Protein AF-A0A0Q9PRQ0-F1 (afdb_monomer)

Nearest PDB structures (foldseek):
  6o35-assembly1_B-2  TM=6.810E-01  e=3.028E+00  synthetic construct
  8szb-assembly1_A  TM=4.813E-01  e=1.702E+00  Homo sapiens
  3jbi-assembly1_V  TM=3.582E-01  e=7.418E+00  Gallus gallus

Foldseek 3Di:
DDDDDDDLQDWDKDWDDDPDPPDIDIQIQDHDDVLLVVLVVLVVVLVVPPDDDDPPVVSVVSSVLSVLVVVLVVQLRVQVSVLSVCVRPDPDDPVNSVVSNVVSVVVSVVSVVVSVVVVVVVVVVVVVVVVVVVVVVVVVVVVVVVVVVVVVVVD

Secondary structure (DSSP, 8-state):
-------TTS--EEEEE-SSTT-EEEEEPPPP-HHHHHHHHHHHHHHH--SSS---HHHHHHHHHHHHHHHHHHHHHHHHHHHHHHHHHS---HHHHHHHHHHHHHHHHHHHHHHHHHHHHHHHHHHHHHHHHHHHHHHHHHHHHHHHHHHHH--

Radius of gyration: 27.53 Å; Cα contacts (8 Å, |Δi|>4): 79; chains: 1; bounding box: 65×32×89 Å

Solvent-accessible surface area (backbone atoms only — not comparable to full-atom values): 9150 Å² total; per-residue (Å²): 136,87,83,81,87,76,49,94,90,50,77,51,65,54,76,43,81,51,93,47,93,94,38,68,46,72,39,65,51,73,77,76,67,62,65,58,56,48,33,50,51,54,54,54,53,60,69,71,53,85,58,99,62,84,77,59,64,67,57,59,54,49,32,54,57,48,53,58,53,50,53,57,52,51,51,54,48,50,52,54,44,52,52,44,51,47,57,74,76,42,95,61,49,75,68,56,51,52,47,54,52,49,53,53,53,50,50,49,51,52,52,52,52,51,50,52,53,49,51,52,53,50,52,51,52,51,54,52,50,50,54,50,51,54,52,50,51,56,52,51,53,55,50,53,55,52,53,54,55,54,63,66,70,77,114

Sequence (155 aa):
MVWIDYDSSRRGAFLVPAGAEGKFKFCSEPVPDVALTLATKISGKLKNSGGEGGADGSATATAIALSGRTQTVLIAREALYRICEASLNRKISDADLLSYFKEVMNSINTIANADVARASADASKAAAKLKVVDGLNSKAIKNDEAVEMLKAIDK

pLDDT: mean 70.69, std 13.27, range [33.34, 92.12]

Mean predicted aligned error: 14.71 Å

Structure (mmCIF, N/CA/C/O backbone):
data_AF-A0A0Q9PRQ0-F1
#
_entry.id   AF-A0A0Q9PRQ0-F1
#
loop_
_atom_site.group_PDB
_atom_site.id
_atom_site.type_symbol
_atom_site.label_atom_id
_atom_site.label_alt_id
_atom_site.label_comp_id
_atom_site.label_asym_id
_atom_site.label_entity_id
_atom_site.label_seq_id
_atom_site.pdbx_PDB_ins_code
_atom_site.Cartn_x
_atom_site.Cartn_y
_atom_site.Cartn_z
_atom_site.occupancy
_atom_site.B_iso_or_equiv
_atom_site.auth_seq_id
_atom_site.auth_comp_id
_atom_site.auth_asym_id
_atom_site.auth_atom_id
_atom_site.pdbx_PDB_model_num
ATOM 1 N N . MET A 1 1 ? 26.906 19.784 -13.421 1.00 33.34 1 MET A N 1
ATOM 2 C CA . MET A 1 1 ? 26.472 19.051 -12.215 1.00 33.34 1 MET A CA 1
ATOM 3 C C . MET A 1 1 ? 25.071 19.538 -11.894 1.00 33.34 1 MET A C 1
ATOM 5 O O . MET A 1 1 ? 24.925 20.708 -11.572 1.00 33.34 1 MET A O 1
ATOM 9 N N . VAL A 1 2 ? 24.045 18.720 -12.134 1.00 37.12 2 VAL A N 1
ATOM 10 C CA . VAL A 1 2 ? 22.659 19.101 -11.824 1.00 37.12 2 VAL A CA 1
ATOM 11 C C . VAL A 1 2 ? 22.441 18.805 -10.347 1.00 37.12 2 VAL A C 1
ATOM 13 O O . VAL A 1 2 ? 22.553 17.654 -9.935 1.00 37.12 2 VAL A O 1
ATOM 16 N N . TRP A 1 3 ? 22.199 19.848 -9.559 1.00 40.22 3 TRP A N 1
ATOM 17 C CA . TRP A 1 3 ? 21.758 19.718 -8.176 1.00 40.22 3 TRP A CA 1
ATOM 18 C C . TRP A 1 3 ? 20.249 19.512 -8.195 1.00 40.22 3 TRP A C 1
ATOM 20 O O . TRP A 1 3 ? 19.516 20.355 -8.710 1.00 40.22 3 TRP A O 1
ATOM 30 N N . ILE A 1 4 ? 19.802 18.354 -7.717 1.00 57.53 4 ILE A N 1
ATOM 31 C CA . ILE A 1 4 ? 18.382 18.067 -7.551 1.00 57.53 4 ILE A CA 1
ATOM 32 C C . ILE A 1 4 ? 18.088 18.193 -6.058 1.00 57.53 4 ILE A C 1
ATOM 34 O O . ILE A 1 4 ? 18.461 17.319 -5.279 1.00 57.53 4 ILE A O 1
ATOM 38 N N . ASP A 1 5 ? 17.476 19.309 -5.664 1.00 50.94 5 ASP A N 1
ATOM 39 C CA . ASP A 1 5 ? 17.020 19.526 -4.292 1.00 50.94 5 ASP A CA 1
ATOM 40 C C . ASP A 1 5 ? 15.713 18.763 -4.049 1.00 50.94 5 ASP A C 1
ATOM 42 O O . ASP A 1 5 ? 14.677 19.062 -4.654 1.00 50.94 5 ASP A O 1
ATOM 46 N N . TYR A 1 6 ? 15.771 17.783 -3.146 1.00 54.47 6 TYR A N 1
ATOM 47 C CA . TYR A 1 6 ? 14.610 17.061 -2.637 1.00 54.47 6 TYR A CA 1
ATOM 48 C C . TYR A 1 6 ? 14.281 17.552 -1.232 1.00 54.47 6 TYR A C 1
ATOM 50 O O . TYR A 1 6 ? 14.907 17.152 -0.252 1.00 54.47 6 TYR A O 1
ATOM 58 N N . ASP A 1 7 ? 13.287 18.432 -1.139 1.00 56.69 7 ASP A N 1
ATOM 59 C CA . ASP A 1 7 ? 12.606 18.721 0.120 1.00 56.69 7 ASP A CA 1
ATOM 60 C C . ASP A 1 7 ? 11.282 17.932 0.166 1.00 56.69 7 ASP A C 1
ATOM 62 O O . ASP A 1 7 ? 10.700 17.633 -0.872 1.00 56.69 7 ASP A O 1
ATOM 66 N N . SER A 1 8 ? 10.780 17.600 1.360 1.00 53.62 8 SER A N 1
ATOM 67 C CA . SER A 1 8 ? 9.562 16.781 1.554 1.00 53.62 8 SER A CA 1
ATOM 68 C C . SER A 1 8 ? 8.256 17.323 0.923 1.00 53.62 8 SER A C 1
ATOM 70 O O . SER A 1 8 ? 7.233 16.637 0.941 1.00 53.62 8 SER A O 1
ATOM 72 N N . SER A 1 9 ? 8.264 18.542 0.379 1.00 56.00 9 SER A N 1
ATOM 73 C CA . SER A 1 9 ? 7.177 19.165 -0.386 1.00 56.00 9 SER A CA 1
ATOM 74 C C . SER A 1 9 ? 7.303 18.986 -1.904 1.00 56.00 9 SER A C 1
ATOM 76 O O . SER A 1 9 ? 6.327 19.216 -2.623 1.00 56.00 9 SER A O 1
ATOM 78 N N . ARG A 1 10 ? 8.468 18.564 -2.413 1.00 58.28 10 ARG A N 1
ATOM 79 C CA . ARG A 1 10 ? 8.754 18.424 -3.847 1.00 58.28 10 ARG A CA 1
ATOM 80 C C . ARG A 1 10 ? 9.002 16.970 -4.212 1.00 58.28 10 ARG A C 1
ATOM 82 O O . ARG A 1 10 ? 9.768 16.285 -3.554 1.00 58.28 10 ARG A O 1
ATOM 89 N N . ARG A 1 11 ? 8.366 16.532 -5.303 1.00 66.50 11 ARG A N 1
ATOM 90 C CA . ARG A 1 11 ? 8.517 15.173 -5.830 1.00 66.50 11 ARG A CA 1
ATOM 91 C C . ARG A 1 11 ? 9.820 15.033 -6.601 1.00 66.50 11 ARG A C 1
ATOM 93 O O . ARG A 1 11 ? 10.039 15.766 -7.566 1.00 66.50 11 ARG A O 1
ATOM 100 N N . GLY A 1 12 ? 10.609 14.037 -6.253 1.00 69.12 12 GLY A N 1
ATOM 101 C CA . GLY A 1 12 ? 11.682 13.533 -7.076 1.00 69.12 12 GLY A CA 1
ATOM 102 C C . GLY A 1 12 ? 11.280 12.708 -8.273 1.00 69.12 12 GLY A C 1
ATOM 103 O O . GLY A 1 12 ? 10.189 12.147 -8.366 1.00 69.12 12 GLY A O 1
ATOM 104 N N . ALA A 1 13 ? 12.183 12.692 -9.246 1.00 70.56 13 ALA A N 1
ATOM 105 C CA . ALA A 1 13 ? 12.073 11.857 -10.422 1.00 70.56 13 ALA A CA 1
ATOM 106 C C . ALA A 1 13 ? 13.432 11.219 -10.700 1.00 70.56 13 ALA A C 1
ATOM 108 O O . ALA A 1 13 ? 14.461 11.894 -10.726 1.00 70.56 13 ALA A O 1
ATOM 109 N N . PHE A 1 14 ? 13.429 9.911 -10.928 1.00 71.88 14 PHE A N 1
ATOM 110 C CA . PHE A 1 14 ? 14.588 9.194 -11.429 1.00 71.88 14 PHE A CA 1
ATOM 111 C C . PHE A 1 14 ? 14.584 9.283 -12.954 1.00 71.88 14 PHE A C 1
ATOM 113 O O . PHE A 1 14 ? 13.675 8.742 -13.578 1.00 71.88 14 PHE A O 1
ATOM 120 N N . LEU A 1 15 ? 15.552 9.989 -13.549 1.00 74.69 15 LEU A N 1
ATOM 121 C CA . LEU A 1 15 ? 15.666 10.172 -15.001 1.00 74.69 15 LEU A CA 1
ATOM 122 C C . LEU A 1 15 ? 16.781 9.292 -15.572 1.00 74.69 15 LEU A C 1
ATOM 124 O O . LEU A 1 15 ? 17.906 9.308 -15.077 1.00 74.69 15 LEU A O 1
ATOM 128 N N . VAL A 1 16 ? 16.488 8.589 -16.667 1.00 79.06 16 VAL A N 1
ATOM 129 C CA . VAL A 1 16 ? 17.451 7.745 -17.386 1.00 79.06 16 VAL A CA 1
ATOM 130 C C . VAL A 1 16 ? 17.441 8.104 -18.877 1.00 79.06 16 VAL A C 1
ATOM 132 O O . VAL A 1 16 ? 16.356 8.181 -19.468 1.00 79.06 16 VAL A O 1
ATOM 135 N N . PRO A 1 17 ? 18.605 8.325 -19.519 1.00 79.25 17 PRO A N 1
ATOM 136 C CA . PRO A 1 17 ? 18.680 8.568 -20.958 1.00 79.25 17 PRO A CA 1
ATOM 137 C C . PRO A 1 17 ? 18.097 7.395 -21.753 1.00 79.25 17 PRO A C 1
ATOM 139 O O . PRO A 1 17 ? 18.407 6.232 -21.499 1.00 79.25 17 PRO A O 1
ATOM 142 N N . ALA A 1 18 ? 17.261 7.691 -22.743 1.00 74.12 18 ALA A N 1
ATOM 143 C CA . ALA A 1 18 ? 16.513 6.708 -23.516 1.00 74.12 18 ALA A CA 1
ATOM 144 C C . ALA A 1 18 ? 17.096 6.529 -24.924 1.00 74.12 18 ALA A C 1
ATOM 146 O O . ALA A 1 18 ? 16.395 6.733 -25.912 1.00 74.12 18 ALA A O 1
ATOM 147 N N . GLY A 1 19 ? 18.380 6.161 -25.010 1.00 68.94 19 GLY A N 1
ATOM 148 C CA . GLY A 1 19 ? 19.071 5.688 -26.224 1.00 68.94 19 GLY A CA 1
ATOM 149 C C . GLY A 1 19 ? 19.240 6.678 -27.391 1.00 68.94 19 GLY A C 1
ATOM 150 O O . GLY A 1 19 ? 20.171 6.519 -28.169 1.00 68.94 19 GLY A O 1
ATOM 151 N N . ALA A 1 20 ? 18.389 7.696 -27.514 1.00 71.88 20 ALA A N 1
ATOM 152 C CA . ALA A 1 20 ? 18.471 8.775 -28.492 1.00 71.88 20 ALA A CA 1
ATOM 153 C C . ALA A 1 20 ? 18.713 10.111 -27.778 1.00 71.88 20 ALA A C 1
ATOM 155 O O . ALA A 1 20 ? 18.189 10.327 -26.680 1.00 71.88 20 ALA A O 1
ATOM 156 N N . GLU A 1 21 ? 19.474 11.010 -28.409 1.00 73.50 21 GLU A N 1
ATOM 157 C CA . GLU A 1 21 ? 19.721 12.351 -27.872 1.00 73.50 21 GLU A CA 1
ATOM 158 C C . GLU A 1 21 ? 18.403 13.062 -27.531 1.00 73.50 21 GLU A C 1
ATOM 160 O O . GLU A 1 21 ? 17.441 13.057 -28.301 1.00 73.50 21 GLU A O 1
ATOM 165 N N . GLY A 1 22 ? 18.343 13.629 -26.325 1.00 72.62 22 GLY A N 1
ATOM 166 C CA . GLY A 1 22 ? 17.184 14.374 -25.832 1.00 72.62 22 GLY A CA 1
ATOM 167 C C . GLY A 1 22 ? 15.990 13.537 -25.353 1.00 72.62 22 GLY A C 1
ATOM 168 O O . GLY A 1 22 ? 15.036 14.118 -24.838 1.00 72.62 22 GLY A O 1
ATOM 169 N N . LYS A 1 23 ? 16.007 12.199 -25.461 1.00 76.38 23 LYS A N 1
ATOM 170 C CA . LYS A 1 23 ? 14.937 11.347 -24.912 1.00 76.38 23 LYS A CA 1
ATOM 171 C C . LYS A 1 23 ? 15.303 10.843 -23.520 1.00 76.38 23 LYS A C 1
ATOM 173 O O . LYS A 1 23 ? 16.369 10.266 -23.325 1.00 76.38 23 LYS A O 1
ATOM 178 N N . PHE A 1 24 ? 14.382 10.988 -22.572 1.00 80.31 24 PHE A N 1
ATOM 179 C CA . PHE A 1 24 ? 14.531 10.496 -21.203 1.00 80.31 24 PHE A CA 1
ATOM 180 C C . PHE A 1 24 ? 13.326 9.643 -20.823 1.00 80.31 24 PHE A C 1
ATOM 182 O O . PHE A 1 24 ? 12.190 9.961 -21.173 1.00 80.31 24 PHE A O 1
ATOM 189 N N . LYS A 1 25 ? 13.576 8.561 -20.092 1.00 82.31 25 LYS A N 1
ATOM 190 C CA . LYS A 1 25 ? 12.546 7.857 -19.329 1.00 82.31 25 LYS A CA 1
ATOM 191 C C . LYS A 1 25 ? 12.633 8.325 -17.888 1.00 82.31 25 LYS A C 1
ATOM 193 O O .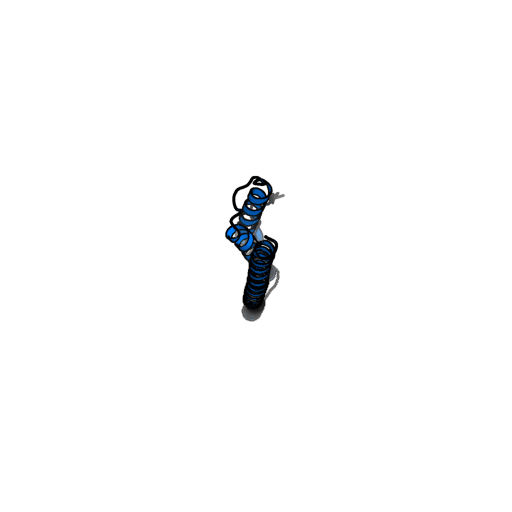 LYS A 1 25 ? 13.738 8.562 -17.400 1.00 82.31 25 LYS A O 1
ATOM 198 N N . PHE A 1 26 ? 11.496 8.450 -17.215 1.00 80.81 26 PHE A N 1
ATOM 199 C CA . PHE A 1 26 ? 11.496 8.851 -15.818 1.00 80.81 26 PHE A CA 1
ATOM 200 C C . PHE A 1 26 ? 10.474 8.090 -14.982 1.00 80.81 26 PHE A C 1
ATOM 202 O O . PHE A 1 26 ? 9.391 7.757 -15.459 1.00 80.81 26 PHE A O 1
ATOM 209 N N . CYS A 1 27 ? 10.825 7.857 -13.722 1.00 83.81 27 CYS A N 1
ATOM 210 C CA . CYS A 1 27 ? 9.911 7.404 -12.683 1.00 83.81 27 CYS A CA 1
ATOM 211 C C . CYS A 1 27 ? 9.742 8.538 -11.686 1.00 83.81 27 CYS A C 1
ATOM 213 O O . CYS A 1 27 ? 10.721 8.988 -1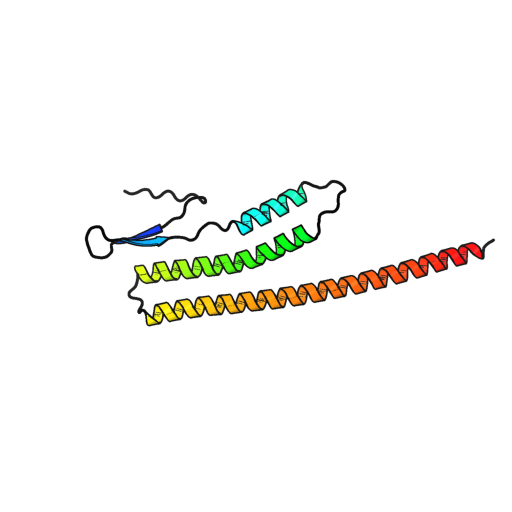1.100 1.00 83.81 27 CYS A O 1
ATOM 215 N N . SER A 1 28 ? 8.516 9.023 -11.510 1.00 80.88 28 SER A N 1
ATOM 216 C CA . SER A 1 28 ? 8.222 10.055 -10.517 1.00 80.88 28 SER A CA 1
ATOM 217 C C . SER A 1 28 ? 7.936 9.408 -9.173 1.00 80.88 28 SER A C 1
ATOM 219 O O . SER A 1 28 ? 7.024 8.578 -9.088 1.00 80.88 28 SER A O 1
ATOM 221 N N . GLU A 1 29 ? 8.639 9.832 -8.133 1.00 76.62 29 GLU A N 1
ATOM 222 C CA . GLU A 1 29 ? 8.333 9.411 -6.778 1.00 76.62 29 GLU A CA 1
ATOM 223 C C . GLU A 1 29 ? 6.900 9.824 -6.431 1.00 76.62 29 GLU A C 1
ATOM 225 O O . GLU A 1 29 ? 6.364 10.807 -6.959 1.00 76.62 29 GLU A O 1
ATOM 230 N N . PRO A 1 30 ? 6.225 9.078 -5.573 1.00 73.81 30 PRO A N 1
ATOM 231 C CA . PRO A 1 30 ? 4.827 9.326 -5.306 1.00 73.81 30 PRO A CA 1
ATOM 232 C C . PRO A 1 30 ? 4.615 10.473 -4.295 1.00 73.81 30 PRO A C 1
ATOM 234 O O . PRO A 1 30 ? 5.414 10.666 -3.393 1.00 73.81 30 PRO A O 1
ATOM 237 N N . VAL A 1 31 ? 3.514 11.233 -4.421 1.00 67.25 31 VAL A N 1
ATOM 238 C CA . VAL A 1 31 ? 3.219 12.415 -3.563 1.00 67.25 31 VAL A CA 1
ATOM 239 C C . VAL A 1 31 ? 3.265 12.130 -2.043 1.00 67.25 31 VAL A C 1
ATOM 241 O O . VAL A 1 31 ? 2.927 11.024 -1.624 1.00 67.25 31 VAL A O 1
ATOM 244 N N . PRO A 1 32 ? 3.602 13.110 -1.187 1.00 65.56 32 PRO A N 1
ATOM 245 C CA . PRO A 1 32 ? 3.473 12.940 0.260 1.00 65.56 32 PRO A CA 1
ATOM 246 C C . PRO A 1 32 ? 2.018 12.618 0.643 1.00 65.56 32 PRO A C 1
ATOM 248 O O . PRO A 1 32 ? 1.074 13.172 0.072 1.00 65.56 32 PRO A O 1
ATOM 251 N N . ASP A 1 33 ? 1.823 11.686 1.580 1.00 65.50 33 ASP A N 1
ATOM 252 C CA . ASP A 1 33 ? 0.486 11.263 2.002 1.00 65.50 33 ASP A CA 1
ATOM 253 C C . ASP A 1 33 ? -0.192 12.340 2.865 1.00 65.50 33 ASP A C 1
ATOM 255 O O . ASP A 1 33 ? 0.069 12.489 4.063 1.00 65.50 33 ASP A O 1
ATOM 259 N N . VAL A 1 34 ? -1.097 13.095 2.239 1.00 63.16 34 VAL A N 1
ATOM 260 C CA . VAL A 1 34 ? -1.874 14.163 2.883 1.00 63.16 34 VAL A CA 1
ATOM 261 C C . VAL A 1 34 ? -2.849 13.648 3.948 1.00 63.16 34 VAL A C 1
ATOM 263 O O . VAL A 1 34 ? -3.219 14.410 4.847 1.00 63.16 34 VAL A O 1
ATOM 266 N N . ALA A 1 35 ? -3.249 12.371 3.903 1.00 61.00 35 ALA A N 1
ATOM 267 C CA . ALA A 1 35 ? -4.181 11.797 4.871 1.00 61.00 35 ALA A CA 1
ATOM 268 C C . ALA A 1 35 ? -3.530 11.646 6.251 1.00 61.00 35 ALA A C 1
ATOM 270 O O . ALA A 1 35 ? -4.169 11.935 7.265 1.00 61.00 35 ALA A O 1
ATOM 271 N N . LEU A 1 36 ? -2.241 11.291 6.307 1.00 63.31 36 LEU A N 1
ATOM 272 C CA . LEU A 1 36 ? -1.491 11.228 7.564 1.00 63.31 36 LEU A CA 1
ATOM 273 C C . LEU A 1 36 ? -1.327 12.618 8.188 1.00 63.31 36 LEU A C 1
ATOM 275 O O . LEU A 1 36 ? -1.513 12.790 9.395 1.00 63.31 36 LEU A O 1
ATOM 279 N N . THR A 1 37 ? -1.033 13.631 7.368 1.00 63.53 37 THR A N 1
ATOM 280 C CA . THR A 1 37 ? -0.919 15.022 7.827 1.00 63.53 37 THR A CA 1
ATOM 281 C C . THR A 1 37 ? -2.243 15.525 8.400 1.00 63.53 37 THR A C 1
ATOM 283 O O . THR A 1 37 ? -2.255 16.187 9.440 1.00 63.53 37 THR A O 1
ATOM 286 N N . LEU A 1 38 ? -3.368 15.191 7.763 1.00 64.69 38 LEU A N 1
ATOM 287 C CA . LEU A 1 38 ? -4.698 15.548 8.251 1.00 64.69 38 LEU A CA 1
ATOM 288 C C . LEU A 1 38 ? -5.045 14.811 9.554 1.00 64.69 38 LEU A C 1
ATOM 290 O O . LEU A 1 38 ? -5.453 15.456 10.519 1.00 64.69 38 LEU A O 1
ATOM 294 N N . ALA A 1 39 ? -4.816 13.496 9.624 1.00 63.62 39 ALA A N 1
ATOM 295 C CA . ALA A 1 39 ? -5.060 12.695 10.827 1.00 63.62 39 ALA A CA 1
ATOM 296 C C . ALA A 1 39 ? -4.226 13.181 12.026 1.00 63.62 39 ALA A C 1
ATOM 298 O O . ALA A 1 39 ? -4.728 13.274 13.149 1.00 63.62 39 ALA A O 1
ATOM 299 N N . THR A 1 40 ? -2.973 13.572 11.783 1.00 65.38 40 THR A N 1
ATOM 300 C CA . THR A 1 40 ? -2.076 14.134 12.804 1.00 65.38 40 THR A CA 1
ATOM 301 C C . THR A 1 40 ? -2.564 15.500 13.284 1.00 65.38 40 THR A C 1
ATOM 303 O O . THR A 1 40 ? -2.593 15.756 14.486 1.00 65.38 40 THR A O 1
ATOM 306 N N . LYS A 1 41 ? -3.021 16.367 12.370 1.00 65.88 41 LYS A N 1
ATOM 307 C CA . LYS A 1 41 ? -3.603 17.674 12.717 1.00 65.88 41 LYS A CA 1
ATOM 308 C C . LYS A 1 41 ? -4.891 17.539 13.530 1.00 65.88 41 LYS A C 1
ATOM 310 O O . LYS A 1 41 ? -5.069 18.282 14.491 1.00 65.88 41 LYS A O 1
ATOM 315 N N . ILE A 1 42 ? -5.765 16.597 13.178 1.00 65.81 42 ILE A N 1
ATOM 316 C CA . ILE A 1 42 ? -6.999 16.315 13.928 1.00 65.81 42 ILE A CA 1
ATOM 317 C C . ILE A 1 42 ? -6.655 15.802 15.332 1.00 65.81 42 ILE A C 1
ATOM 319 O O . ILE A 1 42 ? -7.158 16.333 16.319 1.00 65.81 42 ILE A O 1
ATOM 323 N N . SER A 1 43 ? -5.726 14.848 15.433 1.00 61.69 43 SER A N 1
ATOM 324 C CA . SER A 1 43 ? -5.277 14.290 16.717 1.00 61.69 43 SER A CA 1
ATOM 325 C C . SER A 1 43 ? -4.593 15.336 17.608 1.00 61.69 43 SER A C 1
ATOM 327 O O . SER A 1 43 ? -4.803 15.358 18.819 1.00 61.69 43 SER A O 1
ATOM 329 N N . GLY A 1 44 ? -3.796 16.232 17.017 1.00 63.97 44 GLY A N 1
ATOM 330 C CA . GLY A 1 44 ? -3.141 17.338 17.719 1.00 63.97 44 GLY A CA 1
ATOM 331 C C . GLY A 1 44 ? -4.123 18.400 18.220 1.00 63.97 44 GLY A C 1
ATOM 332 O O . GLY A 1 44 ? -3.981 18.874 19.345 1.00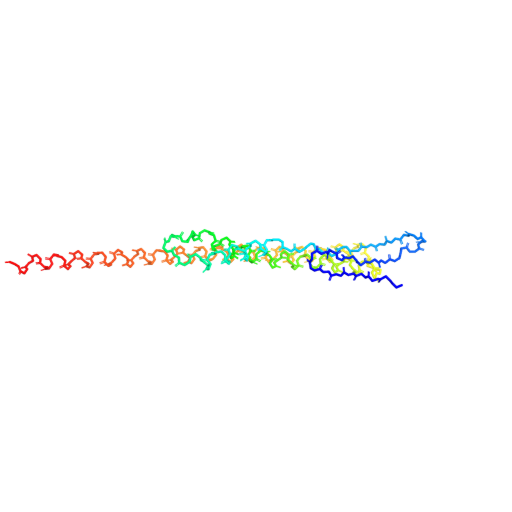 63.97 44 GLY A O 1
ATOM 333 N N . LYS A 1 45 ? -5.161 18.728 17.438 1.00 61.09 45 LYS A N 1
ATOM 334 C CA . LYS A 1 45 ? -6.243 19.620 17.889 1.00 61.09 45 LYS A CA 1
ATOM 335 C C . LYS A 1 45 ? -7.029 19.025 19.062 1.00 61.09 45 LYS A C 1
ATOM 337 O O . LYS A 1 45 ? -7.357 19.766 19.979 1.00 61.09 45 LYS A O 1
ATOM 342 N N . LEU A 1 46 ? -7.250 17.708 19.06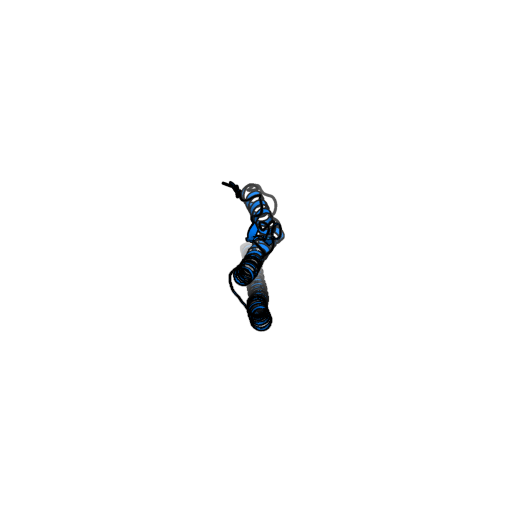9 1.00 60.97 46 LEU A N 1
ATOM 343 C CA . LEU A 1 46 ? -7.952 17.006 20.151 1.00 60.97 46 LEU A CA 1
ATOM 344 C C . LEU A 1 46 ? -7.181 17.008 21.484 1.00 60.97 46 LEU A C 1
ATOM 346 O O . LEU A 1 46 ? -7.785 17.077 22.547 1.00 60.97 46 LEU A O 1
ATOM 350 N N . LYS A 1 47 ? -5.842 16.938 21.444 1.00 57.00 47 LYS A N 1
ATOM 351 C CA . LYS A 1 47 ? -4.999 16.999 22.655 1.00 57.00 47 LYS A CA 1
ATOM 352 C C . LYS A 1 47 ? -4.958 18.390 23.294 1.00 57.00 47 LYS A C 1
ATOM 354 O O . LYS A 1 47 ? -4.745 18.486 24.497 1.00 57.00 47 LYS A O 1
ATOM 359 N N . ASN A 1 48 ? -5.168 19.446 22.508 1.00 55.91 48 ASN A N 1
ATOM 360 C CA . ASN A 1 48 ? -5.149 20.831 22.988 1.00 55.91 48 ASN A CA 1
ATOM 361 C C . ASN A 1 48 ? -6.517 21.331 23.487 1.00 55.91 48 ASN A C 1
ATOM 363 O O . ASN A 1 48 ? -6.576 22.392 24.098 1.00 55.91 48 ASN A O 1
ATOM 367 N N . SER A 1 49 ? -7.607 20.591 23.266 1.00 52.84 49 SER A N 1
ATOM 368 C CA . SER A 1 49 ? -8.958 20.945 23.725 1.00 52.84 49 SER A CA 1
ATOM 369 C C . SER A 1 49 ? -9.313 20.306 25.073 1.00 52.84 49 SER A C 1
ATOM 371 O O . SER A 1 49 ? -10.426 19.823 25.248 1.00 52.84 49 SER A O 1
ATOM 373 N N . GLY A 1 50 ? -8.382 20.282 26.033 1.00 48.03 50 GLY A N 1
ATOM 374 C CA . GLY A 1 50 ? -8.577 19.729 27.385 1.00 48.03 50 GLY A CA 1
ATOM 375 C C . GLY A 1 50 ? -9.605 20.458 28.271 1.00 48.03 50 GLY A C 1
ATOM 376 O O . GLY A 1 50 ? -9.475 20.417 29.488 1.00 48.03 50 GLY A O 1
ATOM 377 N N . GLY A 1 51 ? -10.596 21.136 27.692 1.00 41.47 51 GLY A N 1
ATOM 378 C CA . GLY A 1 51 ? -11.692 21.793 28.396 1.00 41.47 51 GLY A CA 1
ATOM 379 C C . GLY A 1 51 ? -13.023 21.142 28.036 1.00 41.47 51 GLY A C 1
ATOM 380 O O . GLY A 1 51 ? -13.394 21.121 26.868 1.00 41.47 51 GLY A O 1
ATOM 381 N N . GLU A 1 52 ? -13.686 20.592 29.054 1.00 41.78 52 GLU A N 1
ATOM 382 C CA . GLU A 1 52 ? -15.130 20.343 29.190 1.00 41.78 52 GLU A CA 1
ATOM 383 C C . GLU A 1 52 ? -15.982 20.637 27.939 1.00 41.78 52 GLU A C 1
ATOM 385 O O . GLU A 1 52 ? -16.626 21.672 27.802 1.00 41.78 52 GLU A O 1
ATOM 390 N N . GLY A 1 53 ? -15.993 19.698 27.001 1.00 40.97 53 GLY A N 1
ATOM 391 C CA . GLY A 1 53 ? -16.805 19.777 25.795 1.00 40.97 53 GLY A CA 1
ATOM 392 C C . GLY A 1 53 ? -16.545 18.533 24.972 1.00 40.97 53 GLY A C 1
ATOM 393 O O . GLY A 1 53 ? -15.449 18.377 24.445 1.00 40.97 53 GLY A O 1
ATOM 394 N N . GLY A 1 54 ? -17.518 17.617 24.959 1.00 44.00 54 GLY A N 1
ATOM 395 C CA . GLY A 1 54 ? -17.404 16.252 24.447 1.00 44.00 54 GLY A CA 1
ATOM 396 C C . GLY A 1 54 ? -16.504 16.137 23.222 1.00 44.00 54 GLY A C 1
ATOM 397 O O . GLY A 1 54 ? -16.884 16.536 22.124 1.00 44.00 54 GLY A O 1
ATOM 398 N N . ALA A 1 55 ? -15.307 15.581 23.420 1.00 50.25 55 ALA A N 1
ATOM 399 C CA . ALA A 1 55 ? -14.467 15.166 22.315 1.00 50.25 55 ALA A CA 1
ATOM 400 C C . ALA A 1 55 ? -15.268 14.136 21.515 1.00 50.25 55 ALA A C 1
ATOM 402 O O . ALA A 1 55 ? -15.567 13.047 22.006 1.00 50.25 55 ALA A O 1
ATOM 403 N N . ASP A 1 56 ? -15.672 14.538 20.315 1.00 54.19 56 ASP A N 1
ATOM 404 C CA . ASP A 1 56 ? -16.489 13.760 19.402 1.00 54.19 56 ASP A CA 1
ATOM 405 C C . ASP A 1 56 ? -15.741 12.448 19.106 1.00 54.19 56 ASP A C 1
ATOM 407 O O . ASP A 1 56 ? -14.763 12.428 18.355 1.00 54.19 56 ASP A O 1
ATOM 411 N N . GLY A 1 57 ? -16.118 11.348 19.772 1.00 56.03 57 GLY A N 1
ATOM 412 C CA . GLY A 1 57 ? -15.414 10.058 19.680 1.00 56.03 57 GLY A CA 1
ATOM 413 C C . GLY A 1 57 ? -15.317 9.532 18.241 1.00 56.03 57 GLY A C 1
ATOM 414 O O . GLY A 1 57 ? -14.440 8.727 17.914 1.00 56.03 57 GLY A O 1
ATOM 415 N N . SER A 1 58 ? -16.168 10.063 17.359 1.00 55.00 58 SER A N 1
ATOM 416 C CA . SER A 1 58 ? -16.135 9.896 15.910 1.00 55.00 58 SER A CA 1
ATOM 417 C C . SER A 1 58 ? -14.824 10.391 15.271 1.00 55.00 58 SER A C 1
ATOM 419 O O . SER A 1 58 ? -14.281 9.720 14.389 1.00 55.00 58 SER A O 1
ATOM 421 N N . ALA A 1 59 ? -14.249 11.502 15.741 1.00 58.66 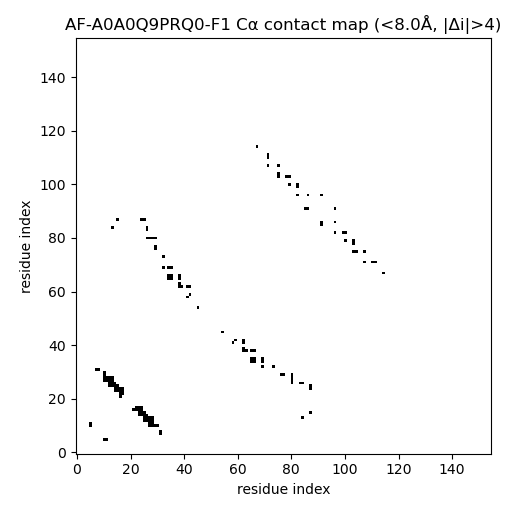59 ALA A N 1
ATOM 422 C CA . ALA A 1 59 ? -13.022 12.089 15.202 1.00 58.66 59 ALA A CA 1
ATOM 423 C C . ALA A 1 59 ? -11.777 11.260 15.559 1.00 58.66 59 ALA A C 1
ATOM 425 O O . ALA A 1 59 ? -10.916 11.034 14.704 1.00 58.66 59 ALA A O 1
ATOM 426 N N . THR A 1 60 ? -11.697 10.742 16.790 1.00 61.31 60 THR A N 1
ATOM 427 C CA . THR A 1 60 ? -10.610 9.847 17.224 1.00 61.31 60 THR A CA 1
ATOM 428 C C . THR A 1 60 ? -10.655 8.516 16.477 1.00 61.31 60 THR A C 1
ATOM 430 O O . THR A 1 60 ? -9.629 8.057 15.976 1.00 61.31 60 THR A O 1
ATOM 433 N N . ALA A 1 61 ? -11.844 7.920 16.340 1.00 62.38 61 ALA A N 1
ATOM 434 C CA . ALA A 1 61 ? -12.028 6.681 15.586 1.00 62.38 61 ALA A CA 1
ATOM 435 C C . ALA A 1 61 ? -11.659 6.857 14.103 1.00 62.38 61 ALA A C 1
ATOM 437 O O . ALA A 1 61 ? -10.975 6.010 13.528 1.00 62.38 61 ALA A O 1
ATOM 438 N N . THR A 1 62 ? -12.035 7.991 13.505 1.00 64.25 62 THR A N 1
ATOM 439 C CA . THR A 1 62 ? -11.691 8.327 12.117 1.00 64.25 62 THR A CA 1
ATOM 440 C C . THR A 1 62 ? -10.184 8.497 11.932 1.00 64.25 62 THR A C 1
ATOM 442 O O . THR A 1 62 ? -9.626 7.957 10.981 1.00 64.25 62 THR A O 1
ATOM 445 N N . ALA A 1 63 ? -9.493 9.185 12.847 1.00 63.88 63 ALA A N 1
ATOM 446 C CA . ALA A 1 63 ? -8.041 9.364 12.771 1.00 63.88 63 ALA A CA 1
ATOM 447 C C . ALA A 1 63 ? -7.276 8.032 12.881 1.00 63.88 63 ALA A C 1
ATOM 449 O O . ALA A 1 63 ? -6.330 7.799 12.127 1.00 63.88 63 ALA A O 1
ATOM 450 N N . ILE A 1 64 ? -7.713 7.135 13.771 1.00 65.12 64 ILE A N 1
ATOM 451 C CA . ILE A 1 64 ? -7.134 5.791 13.924 1.00 65.12 64 ILE A CA 1
ATOM 452 C C . ILE A 1 64 ? -7.391 4.945 12.667 1.00 65.12 64 ILE A C 1
ATOM 454 O O . ILE A 1 64 ? -6.465 4.318 12.151 1.00 65.12 64 ILE A O 1
ATOM 458 N N . ALA A 1 65 ? -8.614 4.974 12.129 1.00 64.12 65 ALA A N 1
ATOM 459 C CA . ALA A 1 65 ? -8.973 4.249 10.910 1.00 64.12 65 ALA A CA 1
ATOM 460 C C . ALA A 1 65 ? -8.213 4.755 9.671 1.00 64.12 65 ALA A C 1
ATOM 462 O O . ALA A 1 65 ? -7.803 3.954 8.829 1.00 64.12 65 ALA A O 1
ATOM 463 N N . LEU A 1 66 ? -7.992 6.070 9.561 1.00 64.50 66 LEU A N 1
ATOM 464 C CA . LEU A 1 66 ? -7.167 6.648 8.500 1.00 64.50 66 LEU A CA 1
ATOM 465 C C . LEU A 1 66 ? -5.711 6.199 8.631 1.00 64.50 66 LEU A C 1
ATOM 467 O O . LEU A 1 66 ? -5.144 5.758 7.640 1.00 64.50 66 LEU A O 1
ATOM 471 N N . SER A 1 67 ? -5.138 6.238 9.838 1.00 62.69 67 SER A N 1
ATOM 472 C CA . SER A 1 67 ? -3.735 5.871 10.087 1.00 62.69 67 SER A CA 1
ATOM 473 C C . SER A 1 67 ? -3.379 4.460 9.593 1.00 62.69 67 SER A C 1
ATOM 475 O O . SER A 1 67 ? -2.339 4.269 8.963 1.00 62.69 67 SER A O 1
ATOM 477 N N . GLY A 1 68 ? -4.262 3.475 9.804 1.00 61.94 68 GLY A N 1
ATOM 478 C CA . GLY A 1 68 ? -4.058 2.109 9.299 1.00 61.94 68 GLY A CA 1
ATOM 479 C C . GLY A 1 68 ? -4.099 2.020 7.769 1.00 61.94 68 GLY A C 1
ATOM 480 O O . GLY A 1 68 ? -3.224 1.413 7.155 1.00 61.94 68 GLY A O 1
ATOM 481 N N . ARG A 1 69 ? -5.064 2.698 7.131 1.00 66.06 69 ARG A N 1
ATOM 482 C CA . ARG A 1 69 ? -5.196 2.728 5.661 1.00 66.06 69 ARG A CA 1
ATOM 483 C C . ARG A 1 69 ? -4.014 3.419 4.986 1.00 66.06 69 ARG A C 1
ATOM 485 O O . ARG A 1 69 ? -3.578 2.982 3.923 1.00 66.06 69 ARG A O 1
ATOM 492 N N . THR A 1 70 ? -3.471 4.453 5.621 1.00 70.12 70 THR A N 1
ATOM 493 C CA . THR A 1 70 ? -2.273 5.165 5.170 1.00 70.12 70 THR A CA 1
ATOM 494 C C . THR A 1 70 ? -1.087 4.211 4.997 1.00 70.12 70 THR A C 1
ATOM 496 O O . THR A 1 70 ? -0.404 4.273 3.982 1.00 70.12 70 THR A O 1
ATOM 499 N N . GLN A 1 71 ? -0.851 3.270 5.918 1.00 75.00 71 GLN A N 1
ATOM 500 C CA . GLN A 1 71 ? 0.299 2.357 5.817 1.00 75.00 71 GLN A CA 1
ATOM 501 C C . GLN A 1 71 ? 0.228 1.443 4.585 1.00 75.00 71 GLN A C 1
ATOM 503 O O . GLN A 1 71 ? 1.208 1.320 3.851 1.00 75.00 71 GLN A O 1
ATOM 508 N N . THR A 1 72 ? -0.938 0.858 4.304 1.00 79.00 72 THR A N 1
ATOM 509 C CA . THR A 1 72 ? -1.154 0.017 3.114 1.00 79.00 72 THR A CA 1
ATOM 510 C C . THR A 1 72 ? -0.987 0.819 1.823 1.00 79.00 72 THR A C 1
ATOM 512 O O . THR A 1 72 ? -0.349 0.357 0.875 1.00 79.00 72 THR A O 1
ATOM 515 N N . VAL A 1 73 ? -1.501 2.054 1.798 1.00 79.44 73 VAL A N 1
ATOM 516 C CA . VAL A 1 73 ? -1.335 2.980 0.669 1.00 79.44 73 VAL A CA 1
ATOM 517 C C . VAL A 1 73 ? 0.136 3.337 0.457 1.00 79.44 73 VAL A C 1
ATOM 519 O O . VAL A 1 73 ? 0.578 3.370 -0.688 1.00 79.44 73 VAL A O 1
ATOM 522 N N . LEU A 1 74 ? 0.908 3.564 1.523 1.00 81.31 74 LEU A N 1
ATOM 523 C CA . LEU A 1 74 ? 2.344 3.849 1.446 1.00 81.31 74 LEU A CA 1
ATOM 524 C C . LEU A 1 74 ? 3.143 2.660 0.893 1.00 81.31 74 LEU A C 1
ATOM 526 O O . LEU A 1 74 ? 4.004 2.857 0.039 1.00 81.31 74 LEU A O 1
ATOM 530 N N . ILE A 1 75 ? 2.828 1.432 1.314 1.00 83.38 75 ILE A N 1
ATOM 531 C CA . ILE A 1 75 ? 3.482 0.220 0.795 1.00 83.38 75 ILE A CA 1
ATOM 532 C C . ILE A 1 75 ? 3.189 0.045 -0.696 1.00 83.38 75 ILE A C 1
ATOM 534 O O . ILE A 1 75 ? 4.110 -0.169 -1.481 1.00 83.38 75 ILE A O 1
ATOM 538 N N . ALA A 1 76 ? 1.922 0.171 -1.102 1.00 84.62 76 ALA A N 1
ATOM 539 C CA . ALA A 1 76 ? 1.523 0.078 -2.506 1.00 84.62 76 ALA A CA 1
ATOM 540 C C . ALA A 1 76 ? 2.278 1.093 -3.371 1.00 84.62 76 ALA A C 1
ATOM 542 O O . ALA A 1 76 ? 2.810 0.790 -4.436 1.00 84.62 76 ALA A O 1
ATOM 543 N N . ARG A 1 77 ? 2.333 2.316 -2.860 1.00 85.19 77 ARG A N 1
ATOM 544 C CA . ARG A 1 77 ? 2.966 3.468 -3.469 1.00 85.19 77 ARG A CA 1
ATOM 545 C C . ARG A 1 77 ? 4.475 3.265 -3.674 1.00 85.19 77 ARG A C 1
ATOM 547 O O . ARG A 1 77 ? 4.964 3.515 -4.774 1.00 85.19 77 ARG A O 1
ATOM 554 N N . GLU A 1 78 ? 5.182 2.769 -2.661 1.00 86.25 78 GLU A N 1
ATOM 555 C CA . GLU A 1 78 ? 6.610 2.439 -2.760 1.00 86.25 78 GLU A CA 1
ATOM 556 C C . GLU A 1 78 ? 6.847 1.260 -3.713 1.00 86.25 78 GLU A C 1
ATOM 558 O O . GLU A 1 78 ? 7.713 1.329 -4.582 1.00 86.25 78 GLU A O 1
ATOM 563 N N . ALA A 1 79 ? 6.044 0.198 -3.618 1.00 89.06 79 ALA A N 1
ATOM 564 C CA . ALA A 1 79 ? 6.197 -0.990 -4.455 1.00 89.06 79 ALA A CA 1
ATOM 565 C C . ALA A 1 79 ? 6.050 -0.671 -5.953 1.00 89.06 79 ALA A C 1
ATOM 567 O O . ALA A 1 79 ? 6.867 -1.103 -6.768 1.00 89.06 79 ALA A O 1
ATOM 568 N N . LEU A 1 80 ? 5.054 0.140 -6.321 1.00 87.88 80 LEU A N 1
ATOM 569 C CA . LEU A 1 80 ? 4.857 0.584 -7.703 1.00 87.88 80 LEU A CA 1
ATOM 570 C C . LEU A 1 80 ? 5.999 1.484 -8.190 1.00 87.88 80 LEU A C 1
ATOM 572 O O . LEU A 1 80 ? 6.429 1.363 -9.339 1.00 87.88 80 LEU A O 1
ATOM 576 N N . TYR A 1 81 ? 6.521 2.350 -7.319 1.00 88.00 81 TYR A N 1
ATOM 577 C CA . TYR A 1 81 ? 7.675 3.183 -7.647 1.00 88.00 81 TYR A CA 1
ATOM 578 C C . TYR A 1 81 ? 8.934 2.334 -7.900 1.00 88.00 81 TYR A C 1
ATOM 580 O O . TYR A 1 81 ? 9.593 2.510 -8.924 1.00 88.00 81 TYR A O 1
ATOM 588 N N . ARG A 1 82 ? 9.210 1.325 -7.063 1.00 87.44 82 ARG A N 1
ATOM 589 C CA . ARG A 1 82 ? 10.332 0.387 -7.261 1.00 87.44 82 ARG A CA 1
ATOM 590 C C . ARG A 1 82 ? 10.209 -0.454 -8.524 1.00 87.44 82 ARG A C 1
ATOM 592 O O . ARG A 1 82 ? 11.212 -0.677 -9.199 1.00 87.44 82 ARG A O 1
ATOM 599 N N . ILE A 1 83 ? 9.001 -0.895 -8.875 1.00 88.19 83 ILE A N 1
ATOM 600 C CA . ILE A 1 83 ? 8.753 -1.597 -10.143 1.00 88.19 83 ILE A CA 1
ATOM 601 C C . ILE A 1 83 ? 9.096 -0.687 -11.330 1.00 88.19 83 ILE A C 1
ATOM 603 O O . ILE A 1 83 ? 9.749 -1.131 -12.277 1.00 88.19 83 ILE A O 1
ATOM 607 N N . CYS A 1 84 ? 8.716 0.592 -11.262 1.00 87.12 84 CYS A N 1
ATOM 608 C CA . CYS A 1 84 ? 9.087 1.573 -12.275 1.00 87.12 84 CYS A CA 1
ATOM 609 C C . CYS A 1 84 ? 10.616 1.696 -12.387 1.00 87.12 84 CYS A C 1
ATOM 611 O O . CYS A 1 84 ? 11.159 1.529 -13.479 1.00 87.12 84 CYS A O 1
ATOM 613 N N . GLU A 1 85 ? 11.330 1.900 -11.276 1.00 85.75 85 GLU A N 1
ATOM 614 C CA . GLU A 1 85 ? 12.800 1.996 -11.279 1.00 85.75 85 GLU A CA 1
ATOM 615 C C . GLU A 1 85 ? 13.460 0.741 -11.871 1.00 85.75 85 GLU A C 1
ATOM 617 O O . GLU A 1 85 ? 14.369 0.831 -12.702 1.00 85.75 85 GLU A O 1
ATOM 622 N N . ALA A 1 86 ? 12.965 -0.442 -11.501 1.00 84.38 86 ALA A N 1
ATOM 623 C CA . ALA A 1 86 ? 13.458 -1.714 -12.009 1.00 84.38 86 ALA A CA 1
ATOM 624 C C . ALA A 1 86 ? 13.232 -1.856 -13.526 1.00 84.38 86 ALA A C 1
ATOM 626 O O . ALA A 1 86 ? 14.121 -2.344 -14.225 1.00 84.38 86 ALA A O 1
ATOM 627 N N . SER A 1 87 ? 12.098 -1.371 -14.046 1.00 84.12 87 SER A N 1
ATOM 628 C CA . SER A 1 87 ? 11.796 -1.358 -15.487 1.00 84.12 87 SER A CA 1
ATOM 629 C C . SER A 1 87 ? 12.717 -0.435 -16.296 1.00 84.12 87 SER A C 1
ATOM 631 O O . SER A 1 87 ? 12.949 -0.672 -17.481 1.00 84.12 87 SER A O 1
ATOM 633 N N . LEU A 1 88 ? 13.267 0.612 -15.666 1.00 81.94 88 LEU A N 1
ATOM 634 C CA . LEU A 1 88 ? 14.212 1.528 -16.308 1.00 81.94 88 LEU A CA 1
ATOM 635 C C . LEU A 1 88 ? 15.654 1.016 -16.268 1.00 81.94 88 LEU A C 1
ATOM 637 O O . LEU A 1 88 ? 16.418 1.292 -17.191 1.00 81.94 88 LEU A O 1
ATOM 641 N N . ASN A 1 89 ? 16.028 0.284 -15.215 1.00 74.88 89 ASN A N 1
ATOM 642 C CA . ASN A 1 89 ? 17.403 -0.165 -14.981 1.00 74.88 89 ASN A CA 1
ATOM 643 C C . ASN A 1 89 ? 17.695 -1.577 -15.528 1.00 74.88 89 ASN A C 1
ATOM 645 O O . ASN A 1 89 ? 18.850 -1.948 -15.728 1.00 74.88 89 ASN A O 1
ATOM 649 N N . ARG A 1 90 ? 16.667 -2.402 -15.763 1.00 68.00 90 ARG A N 1
ATOM 650 C CA . ARG A 1 90 ? 16.818 -3.791 -16.226 1.00 68.00 90 ARG A CA 1
ATOM 651 C C . ARG A 1 90 ? 15.973 -4.059 -17.468 1.00 68.00 90 ARG A C 1
ATOM 653 O O . ARG A 1 90 ? 14.913 -3.472 -17.650 1.00 68.00 90 ARG A O 1
ATOM 660 N N . LYS A 1 91 ? 16.410 -5.016 -18.297 1.00 71.31 91 LYS A N 1
ATOM 661 C CA . LYS A 1 91 ? 15.553 -5.645 -19.317 1.00 71.31 91 LYS A CA 1
ATOM 662 C C . LYS A 1 91 ? 14.561 -6.581 -18.620 1.00 71.31 91 LYS A C 1
ATOM 664 O O . LYS A 1 91 ? 14.742 -7.793 -18.630 1.00 71.31 91 LYS A O 1
ATOM 669 N N . ILE A 1 92 ? 13.568 -6.007 -17.950 1.00 81.06 92 ILE A N 1
ATOM 670 C CA . ILE A 1 92 ? 12.404 -6.750 -17.463 1.00 81.06 92 ILE A CA 1
ATOM 671 C C . ILE A 1 92 ? 11.511 -7.000 -18.676 1.00 81.06 92 ILE A C 1
ATOM 673 O O . ILE A 1 92 ? 11.259 -6.074 -19.447 1.00 81.06 92 ILE A O 1
ATOM 677 N N . SER A 1 93 ? 11.088 -8.246 -18.882 1.00 85.00 93 SER A N 1
ATOM 678 C CA . SER A 1 93 ? 10.115 -8.543 -19.931 1.00 85.00 93 SER A CA 1
ATOM 679 C C . SER A 1 93 ? 8.741 -7.991 -19.543 1.00 85.00 93 SER A C 1
ATOM 681 O O . SER A 1 93 ? 8.417 -7.894 -18.359 1.00 85.00 93 SER A O 1
ATOM 683 N N . ASP A 1 94 ? 7.894 -7.672 -20.520 1.00 83.88 94 ASP A N 1
ATOM 684 C CA . ASP A 1 94 ? 6.531 -7.202 -20.232 1.00 83.88 94 ASP A CA 1
ATOM 685 C C . ASP A 1 94 ? 5.735 -8.222 -19.391 1.00 83.88 94 ASP A C 1
ATOM 687 O O . ASP A 1 94 ? 4.900 -7.847 -18.565 1.00 83.88 94 ASP A O 1
ATOM 691 N N . ALA A 1 95 ? 6.033 -9.516 -19.557 1.00 87.25 95 ALA A N 1
ATOM 692 C CA . ALA A 1 95 ? 5.433 -10.597 -18.782 1.00 87.25 95 ALA A CA 1
ATOM 693 C C . ALA A 1 95 ? 5.855 -10.560 -17.303 1.00 87.25 95 ALA A C 1
ATOM 695 O O . ALA A 1 95 ? 4.996 -10.644 -16.424 1.00 87.25 95 ALA A O 1
ATOM 696 N N . ASP A 1 96 ? 7.148 -10.375 -17.024 1.00 88.00 96 ASP A N 1
ATOM 697 C CA . ASP A 1 96 ? 7.663 -10.275 -15.652 1.00 88.00 96 ASP A CA 1
ATOM 698 C C . ASP A 1 96 ? 7.152 -9.005 -14.968 1.00 88.00 96 ASP A C 1
ATOM 700 O O . ASP A 1 96 ? 6.736 -9.040 -13.810 1.00 88.00 96 ASP A O 1
ATOM 704 N N . LEU A 1 97 ? 7.103 -7.889 -15.704 1.00 87.12 97 LEU A N 1
ATOM 705 C CA . LEU A 1 97 ? 6.571 -6.623 -15.207 1.00 87.12 97 LEU A CA 1
ATOM 706 C C . LEU A 1 97 ? 5.105 -6.766 -14.780 1.00 87.12 97 LEU A C 1
ATOM 708 O O . LEU A 1 97 ? 4.719 -6.328 -13.693 1.00 87.12 97 LEU A O 1
ATOM 712 N N . LEU A 1 98 ? 4.295 -7.419 -15.617 1.00 88.81 98 LEU A N 1
ATOM 713 C CA . LEU A 1 98 ? 2.902 -7.712 -15.304 1.00 88.81 98 LEU A CA 1
ATOM 714 C C . LEU A 1 98 ? 2.773 -8.673 -14.113 1.00 88.81 98 LEU A C 1
ATOM 716 O O . LEU A 1 98 ? 1.844 -8.520 -13.318 1.00 88.81 98 LEU A O 1
ATOM 720 N N . SER A 1 99 ? 3.682 -9.644 -13.971 1.00 92.12 99 SER A N 1
ATOM 721 C CA . SER A 1 99 ? 3.710 -10.554 -12.820 1.00 92.12 99 SER A CA 1
ATOM 722 C C . SER A 1 99 ? 3.971 -9.798 -11.519 1.00 92.12 99 SER A C 1
ATOM 724 O O . SER A 1 99 ? 3.163 -9.883 -10.597 1.00 92.12 99 SER A O 1
ATOM 726 N N . TYR A 1 100 ? 5.023 -8.975 -11.468 1.00 89.38 100 TYR A N 1
ATOM 727 C CA . TYR A 1 100 ? 5.346 -8.170 -10.287 1.00 89.38 100 TYR A CA 1
ATOM 728 C C . TYR A 1 100 ? 4.219 -7.208 -9.922 1.00 89.38 100 TYR A C 1
ATOM 730 O O . TYR A 1 100 ? 3.868 -7.068 -8.751 1.00 89.38 100 TYR A O 1
ATOM 738 N N . PHE A 1 101 ? 3.591 -6.585 -10.922 1.00 89.12 101 PHE A N 1
ATOM 739 C CA . PHE A 1 101 ? 2.422 -5.745 -10.692 1.00 89.12 101 PHE A CA 1
ATOM 740 C C . PHE A 1 101 ? 1.273 -6.534 -10.045 1.00 89.12 101 PHE A C 1
ATOM 742 O O . PHE A 1 101 ? 0.697 -6.089 -9.052 1.00 89.12 101 PHE A O 1
ATOM 749 N N . LYS A 1 102 ? 0.957 -7.731 -10.556 1.00 92.12 102 LYS A N 1
ATOM 750 C CA . LYS A 1 102 ? -0.084 -8.600 -9.984 1.00 92.12 102 LYS A CA 1
ATOM 751 C C . LYS A 1 102 ? 0.250 -9.055 -8.565 1.00 92.12 102 LYS A C 1
ATOM 753 O O . LYS A 1 102 ? -0.642 -9.065 -7.723 1.00 92.12 102 LYS A O 1
ATOM 758 N N . GLU A 1 103 ? 1.501 -9.400 -8.278 1.00 91.69 103 GLU A N 1
ATOM 759 C CA . GLU A 1 103 ? 1.947 -9.793 -6.934 1.00 91.69 103 GLU A CA 1
ATOM 760 C C . GLU A 1 103 ? 1.780 -8.660 -5.917 1.00 91.69 103 GLU A C 1
ATOM 762 O O . GLU A 1 103 ? 1.261 -8.880 -4.817 1.00 91.69 103 GLU A O 1
ATOM 767 N N . VAL A 1 104 ? 2.135 -7.431 -6.302 1.00 90.00 104 VAL A N 1
ATOM 768 C CA . VAL A 1 104 ? 1.908 -6.238 -5.475 1.00 90.00 104 VAL A CA 1
ATOM 769 C C . VAL A 1 104 ? 0.414 -6.029 -5.239 1.00 90.00 104 VAL A C 1
ATOM 771 O O . VAL A 1 104 ? -0.007 -5.884 -4.092 1.00 90.00 104 VAL A O 1
ATOM 774 N N . MET A 1 105 ? -0.413 -6.094 -6.286 1.00 87.62 105 MET A N 1
ATOM 775 C CA . MET A 1 105 ? -1.868 -5.944 -6.154 1.00 87.62 105 MET A CA 1
ATOM 776 C C . MET A 1 105 ? -2.503 -7.044 -5.290 1.00 87.62 105 MET A C 1
ATOM 778 O O . MET A 1 105 ? -3.378 -6.757 -4.474 1.00 87.62 105 MET A O 1
ATOM 782 N N . ASN A 1 106 ? -2.039 -8.288 -5.397 1.00 91.31 106 ASN A N 1
ATOM 783 C CA . ASN A 1 106 ? -2.499 -9.395 -4.556 1.00 91.31 106 ASN A CA 1
ATOM 784 C C . ASN A 1 106 ? -2.104 -9.207 -3.087 1.00 91.31 106 ASN A C 1
ATOM 786 O O . ASN A 1 106 ? -2.909 -9.474 -2.190 1.00 91.31 106 ASN A O 1
ATOM 790 N N . SER A 1 107 ? -0.897 -8.705 -2.830 1.00 87.81 107 SER A N 1
ATOM 791 C CA . SER A 1 107 ? -0.441 -8.378 -1.476 1.00 87.81 107 SER A CA 1
ATOM 792 C C . SER A 1 107 ? -1.283 -7.252 -0.872 1.00 87.81 107 SER A C 1
ATOM 794 O O . SER A 1 107 ? -1.744 -7.368 0.262 1.00 87.81 107 SER A O 1
ATOM 796 N N . ILE A 1 108 ? -1.578 -6.207 -1.653 1.00 86.38 108 ILE A N 1
ATOM 797 C CA . ILE A 1 108 ? -2.469 -5.110 -1.246 1.00 86.38 108 ILE A CA 1
ATOM 798 C C . ILE A 1 108 ? -3.870 -5.637 -0.930 1.00 86.38 108 ILE A C 1
ATOM 800 O O . ILE A 1 108 ? -4.412 -5.306 0.120 1.00 86.38 108 ILE A O 1
ATOM 804 N N . ASN A 1 109 ? -4.440 -6.490 -1.785 1.00 86.56 109 ASN A N 1
ATOM 805 C CA . ASN A 1 109 ? -5.746 -7.110 -1.539 1.00 86.56 109 ASN A CA 1
ATOM 806 C C . ASN A 1 109 ? -5.750 -7.946 -0.253 1.00 86.56 109 ASN A C 1
ATOM 808 O O . ASN A 1 109 ? -6.701 -7.885 0.522 1.00 86.56 109 ASN A O 1
ATOM 812 N N . THR A 1 110 ? -4.678 -8.696 0.004 1.00 88.88 110 THR A N 1
ATOM 813 C CA . THR A 1 110 ? -4.529 -9.489 1.233 1.00 88.88 110 THR A CA 1
ATOM 814 C C . THR A 1 110 ? -4.536 -8.595 2.472 1.00 88.88 110 THR A C 1
ATOM 816 O O . THR A 1 110 ? -5.270 -8.867 3.422 1.00 88.88 110 THR A O 1
ATOM 819 N N . ILE A 1 111 ? -3.777 -7.497 2.449 1.00 84.69 111 ILE A N 1
ATOM 820 C CA . ILE A 1 111 ? -3.725 -6.535 3.556 1.00 84.69 111 ILE A CA 1
ATOM 821 C C . ILE A 1 111 ? -5.079 -5.838 3.730 1.00 84.69 111 ILE A C 1
ATOM 823 O O . ILE A 1 111 ? -5.595 -5.777 4.842 1.00 84.69 111 ILE A O 1
ATOM 827 N N . ALA A 1 112 ? -5.699 -5.382 2.639 1.00 83.06 112 ALA A N 1
ATOM 828 C CA . ALA A 1 112 ? -6.997 -4.713 2.674 1.00 83.06 112 ALA A CA 1
ATOM 829 C C . ALA A 1 112 ? -8.093 -5.617 3.262 1.00 83.06 112 ALA A C 1
ATOM 831 O O . ALA A 1 112 ? -8.877 -5.180 4.105 1.00 83.06 112 ALA A O 1
ATOM 832 N N . ASN A 1 113 ? -8.117 -6.895 2.881 1.00 84.25 113 ASN A N 1
ATOM 833 C CA . ASN A 1 113 ? -9.050 -7.871 3.441 1.00 84.25 113 ASN A CA 1
ATOM 834 C C . ASN A 1 113 ? -8.774 -8.138 4.929 1.00 84.25 113 ASN A C 1
ATOM 836 O O . ASN A 1 113 ? -9.714 -8.230 5.722 1.00 84.25 113 ASN A O 1
ATOM 840 N N . ALA A 1 114 ? -7.502 -8.210 5.332 1.00 85.69 114 ALA A N 1
ATOM 841 C CA . ALA A 1 114 ? -7.128 -8.335 6.739 1.00 85.69 114 ALA A 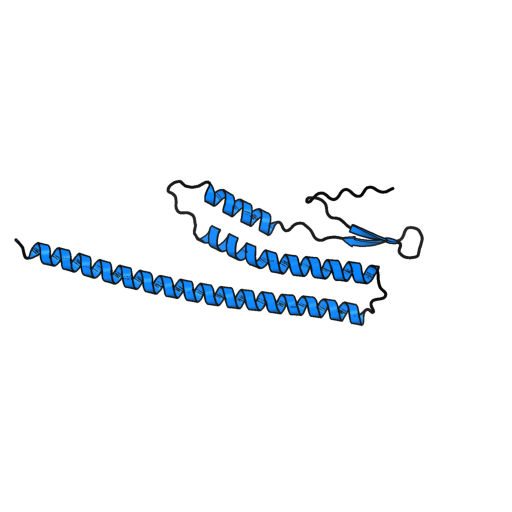CA 1
ATOM 842 C C . ALA A 1 114 ? -7.544 -7.103 7.563 1.00 85.69 114 ALA A C 1
ATOM 844 O O . ALA A 1 114 ? -7.976 -7.246 8.707 1.00 85.69 114 ALA A O 1
ATOM 845 N N . ASP A 1 115 ? -7.469 -5.899 6.994 1.00 79.81 115 ASP A N 1
ATOM 846 C CA . ASP A 1 115 ? -7.919 -4.662 7.640 1.00 79.81 115 ASP A CA 1
ATOM 847 C C . ASP A 1 115 ? -9.436 -4.637 7.833 1.00 79.81 115 ASP A C 1
ATOM 849 O O . ASP A 1 115 ? -9.908 -4.285 8.915 1.00 79.81 115 ASP A O 1
ATOM 853 N N . VAL A 1 116 ? -10.209 -5.077 6.835 1.00 80.88 116 VAL A N 1
ATOM 854 C CA . VAL A 1 116 ? -11.669 -5.232 6.961 1.00 80.88 116 VAL A CA 1
ATOM 855 C C . VAL A 1 116 ? -12.017 -6.244 8.056 1.00 80.88 116 VAL A C 1
ATOM 857 O O . VAL A 1 116 ? -12.866 -5.964 8.906 1.00 80.88 116 VAL A O 1
ATOM 860 N N . ALA A 1 117 ? -11.339 -7.394 8.087 1.00 82.38 117 ALA A N 1
ATOM 861 C CA . ALA A 1 117 ? -11.562 -8.417 9.107 1.00 82.38 117 ALA A CA 1
ATOM 862 C C . ALA A 1 117 ? -11.231 -7.908 10.521 1.00 82.38 117 ALA A C 1
ATOM 864 O O . ALA A 1 117 ? -12.015 -8.113 11.452 1.00 82.38 117 ALA A O 1
ATOM 865 N N . ARG A 1 118 ? -10.108 -7.192 10.683 1.00 81.81 118 ARG A N 1
ATOM 866 C CA . ARG A 1 118 ? -9.726 -6.552 11.952 1.00 81.81 118 ARG A CA 1
ATOM 867 C C . ARG A 1 118 ? -10.747 -5.506 12.388 1.00 81.81 118 ARG A C 1
ATOM 869 O O . ARG A 1 118 ? -11.207 -5.565 13.523 1.00 81.81 118 ARG A O 1
ATOM 876 N N . ALA A 1 119 ? -11.176 -4.628 11.482 1.00 77.81 119 ALA A N 1
ATOM 877 C CA . ALA A 1 119 ? -12.193 -3.619 11.773 1.00 77.81 119 ALA A CA 1
ATOM 878 C C . ALA A 1 119 ? -13.520 -4.250 12.232 1.00 77.81 119 ALA A C 1
ATOM 880 O O . ALA A 1 119 ? -14.125 -3.786 13.198 1.00 77.81 119 ALA A O 1
ATOM 881 N N . SER A 1 120 ? -13.948 -5.345 11.597 1.00 76.69 120 SER A N 1
ATOM 882 C CA . SER A 1 120 ? -15.144 -6.095 12.004 1.00 76.69 120 SER A CA 1
ATOM 883 C C . SER A 1 120 ? -14.990 -6.742 13.388 1.00 76.69 120 SER A C 1
ATOM 885 O O . SER A 1 120 ? -15.915 -6.713 14.208 1.00 76.69 120 SER A O 1
ATOM 887 N N . ALA A 1 121 ? -13.821 -7.320 13.678 1.00 80.44 121 ALA A N 1
ATOM 888 C CA . ALA A 1 121 ? -13.530 -7.912 14.981 1.00 80.44 121 ALA A CA 1
ATOM 889 C C . ALA A 1 121 ? -13.504 -6.854 16.095 1.00 80.44 121 ALA A C 1
ATOM 891 O O . ALA A 1 121 ? -14.053 -7.078 17.175 1.00 80.44 121 ALA A O 1
ATOM 892 N N . ASP A 1 122 ? -12.918 -5.689 15.831 1.00 78.75 122 ASP A N 1
ATOM 893 C CA . ASP A 1 122 ? -12.854 -4.588 16.789 1.00 78.75 122 ASP A CA 1
ATOM 894 C C . ASP A 1 122 ? -14.232 -3.960 17.025 1.00 78.75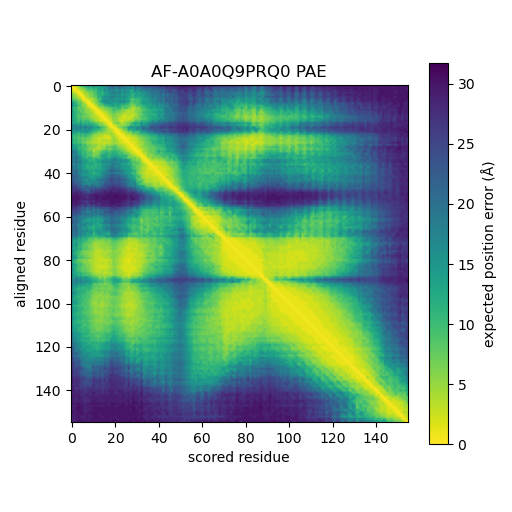 122 ASP A C 1
ATOM 896 O O . ASP A 1 122 ? -14.592 -3.717 18.178 1.00 78.75 122 ASP A O 1
ATOM 900 N N . ALA A 1 123 ? -15.056 -3.810 15.981 1.00 75.12 123 ALA A N 1
ATOM 901 C CA . ALA A 1 123 ? -16.455 -3.400 16.117 1.00 75.12 123 ALA A CA 1
ATOM 902 C C . ALA A 1 123 ? -17.258 -4.385 16.986 1.00 75.12 123 ALA A C 1
ATOM 904 O O . ALA A 1 123 ? -18.007 -3.976 17.873 1.00 75.12 123 ALA A O 1
ATOM 905 N N . SER A 1 124 ? -17.045 -5.690 16.798 1.00 76.44 124 SER A N 1
ATOM 906 C CA . SER A 1 124 ? -17.703 -6.734 17.595 1.00 76.44 124 SER A CA 1
ATOM 907 C C . SER A 1 124 ? -17.265 -6.702 19.063 1.00 76.44 124 SER A C 1
ATOM 909 O O . SER A 1 124 ? -18.098 -6.799 19.966 1.00 76.44 124 SER A O 1
ATOM 911 N N . LYS A 1 125 ? -15.967 -6.504 19.331 1.00 78.94 125 LYS A N 1
ATOM 912 C CA . LYS A 1 125 ? -15.438 -6.330 20.694 1.00 78.94 125 LYS A CA 1
ATOM 913 C C . LYS A 1 125 ? -15.965 -5.055 21.350 1.00 78.94 125 LYS A C 1
ATOM 915 O O . LYS A 1 125 ? -16.281 -5.081 22.537 1.00 78.94 125 LYS A O 1
ATOM 920 N N . ALA A 1 126 ? -16.070 -3.956 20.605 1.00 75.44 126 ALA A N 1
ATOM 921 C CA . ALA A 1 126 ? -16.637 -2.706 21.101 1.00 75.44 126 ALA A CA 1
ATOM 922 C C . ALA A 1 126 ? -18.118 -2.878 21.472 1.00 75.44 126 ALA A C 1
ATOM 924 O O . ALA A 1 126 ? -18.513 -2.515 22.578 1.00 75.44 126 ALA A O 1
ATOM 925 N N . ALA A 1 127 ? -18.909 -3.528 20.612 1.00 74.19 127 ALA A N 1
ATOM 926 C CA . ALA A 1 127 ? -20.306 -3.852 20.896 1.00 74.19 127 ALA A CA 1
ATOM 927 C C . ALA A 1 127 ? -20.457 -4.777 22.118 1.00 74.19 127 ALA A C 1
ATOM 929 O O . ALA A 1 127 ? -21.354 -4.585 22.938 1.00 74.19 127 ALA A O 1
ATOM 930 N N . ALA A 1 128 ? -19.565 -5.759 22.283 1.00 77.25 128 ALA A N 1
ATOM 931 C CA . ALA A 1 128 ? -19.556 -6.630 23.458 1.00 77.25 128 ALA A CA 1
ATOM 932 C C . ALA A 1 128 ? -19.222 -5.862 24.748 1.00 77.25 128 ALA A C 1
ATOM 934 O O . ALA A 1 128 ? -19.886 -6.058 25.764 1.00 77.25 128 ALA A O 1
ATOM 935 N N . LYS A 1 129 ? -18.238 -4.954 24.710 1.00 76.31 129 LYS A N 1
ATOM 936 C CA . LYS A 1 129 ? -17.898 -4.091 25.853 1.00 76.31 129 LYS A CA 1
ATOM 937 C C . LYS A 1 129 ? -19.056 -3.169 26.240 1.00 76.31 129 LYS A C 1
ATOM 939 O O . LYS A 1 129 ? -19.338 -3.059 27.426 1.00 76.31 129 LYS A O 1
ATOM 944 N N . LEU A 1 130 ? -19.752 -2.576 25.267 1.00 73.00 130 LEU A N 1
ATOM 945 C CA . LEU A 1 130 ? -20.957 -1.769 25.503 1.00 73.00 130 LEU A CA 1
ATOM 946 C C . LEU A 1 130 ? -22.033 -2.559 26.257 1.00 73.00 130 LEU A C 1
ATOM 948 O O . LEU A 1 130 ? -22.492 -2.113 27.300 1.00 73.00 130 LEU A O 1
ATOM 952 N N . LYS A 1 131 ? -22.336 -3.789 25.823 1.00 73.81 131 LYS A N 1
ATOM 953 C CA . LYS A 1 131 ? -23.302 -4.657 26.522 1.00 73.81 131 LYS A CA 1
ATOM 954 C C . LYS A 1 131 ? -22.897 -4.981 27.963 1.00 73.81 131 LYS A C 1
ATOM 956 O O . LYS A 1 131 ? -23.756 -5.089 28.834 1.00 73.81 131 LYS A O 1
ATOM 961 N N . VAL A 1 132 ? -21.600 -5.161 28.223 1.00 76.00 132 VAL A N 1
ATOM 962 C CA . VAL A 1 132 ? -21.085 -5.397 29.582 1.00 76.00 132 VAL A CA 1
ATOM 963 C C . VAL A 1 132 ? -21.240 -4.146 30.447 1.00 76.00 132 VAL A C 1
ATOM 965 O O . VAL A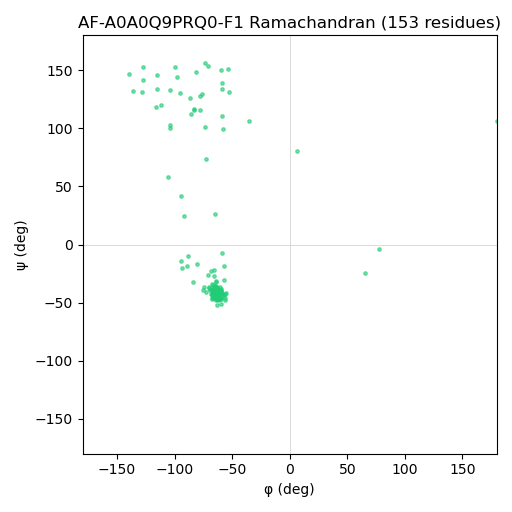 1 132 ? -21.663 -4.263 31.595 1.00 76.00 132 VAL A O 1
ATOM 968 N N . VAL A 1 133 ? -20.947 -2.963 29.903 1.00 72.12 133 VAL A N 1
ATOM 969 C CA . VAL A 1 133 ? -21.130 -1.682 30.602 1.00 72.12 133 VAL A CA 1
ATOM 970 C C . VAL A 1 133 ? -22.609 -1.434 30.903 1.00 72.12 133 VAL A C 1
ATOM 972 O O . VAL A 1 133 ? -22.934 -1.160 32.053 1.00 72.12 133 VAL A O 1
ATOM 975 N N . ASP A 1 134 ? -23.511 -1.637 29.941 1.00 68.19 134 ASP A N 1
ATOM 976 C CA . ASP A 1 134 ? -24.962 -1.509 30.150 1.00 68.19 134 ASP A CA 1
ATOM 977 C C . ASP A 1 134 ? -25.470 -2.489 31.222 1.00 68.19 134 ASP A C 1
ATOM 979 O O . ASP A 1 134 ? -26.258 -2.134 32.103 1.00 68.19 134 ASP A O 1
ATOM 983 N N . GLY A 1 135 ? -24.965 -3.727 31.204 1.00 68.75 135 GLY A N 1
ATOM 984 C CA . GLY A 1 135 ? -25.270 -4.741 32.210 1.00 68.75 135 GLY A CA 1
ATOM 985 C C . GLY A 1 135 ? -24.786 -4.366 33.615 1.00 68.75 135 GLY A C 1
ATOM 986 O O . GLY A 1 135 ? -25.515 -4.569 34.586 1.00 68.75 135 GLY A O 1
ATOM 987 N N . LEU A 1 136 ? -23.587 -3.792 33.738 1.00 69.44 136 LEU A N 1
ATOM 988 C CA . LEU A 1 136 ? -23.046 -3.293 35.008 1.00 69.44 136 LEU A CA 1
ATOM 989 C C . LEU A 1 136 ? -23.835 -2.082 35.517 1.00 69.44 136 LEU A C 1
ATOM 991 O O . LEU A 1 136 ? -24.191 -2.052 36.694 1.00 69.44 136 LEU A O 1
ATOM 995 N N . ASN A 1 137 ? -24.178 -1.141 34.634 1.00 67.81 137 ASN A N 1
ATOM 996 C CA . ASN A 1 137 ? -24.949 0.050 34.988 1.00 67.81 137 ASN A CA 1
ATOM 997 C C . ASN A 1 137 ? -26.358 -0.326 35.470 1.00 67.81 137 ASN A C 1
ATOM 999 O O . ASN A 1 137 ? -26.815 0.148 36.504 1.00 67.81 137 ASN A O 1
ATOM 1003 N N . SER A 1 138 ? -27.021 -1.268 34.791 1.00 66.88 138 SER A N 1
ATOM 1004 C CA . SER A 1 138 ? -28.343 -1.757 35.211 1.00 66.88 138 SER A CA 1
ATOM 1005 C C . SER A 1 138 ? -28.330 -2.475 36.569 1.00 66.88 138 SER A C 1
ATOM 1007 O O . SER A 1 138 ? -29.305 -2.401 37.313 1.00 66.88 138 SER A O 1
ATOM 1009 N N . LYS A 1 139 ? -27.235 -3.162 36.924 1.00 71.31 139 LYS A N 1
ATOM 1010 C CA . LYS A 1 139 ? -27.069 -3.787 38.247 1.00 71.31 139 LYS A CA 1
ATOM 1011 C C . LYS A 1 139 ? -26.780 -2.760 39.339 1.00 71.31 139 LYS A C 1
ATOM 1013 O O . LYS A 1 139 ? -27.272 -2.937 40.447 1.00 71.31 139 LYS A O 1
ATOM 1018 N N . ALA A 1 140 ? -26.012 -1.716 39.030 1.00 67.69 140 ALA A N 1
ATOM 1019 C CA . ALA A 1 140 ? -25.750 -0.613 39.950 1.00 67.69 140 ALA A CA 1
ATOM 1020 C C . ALA A 1 140 ? -27.043 0.144 40.295 1.00 67.69 140 ALA A C 1
ATOM 1022 O O . ALA A 1 140 ? -27.350 0.294 41.472 1.00 67.69 140 ALA A O 1
ATOM 1023 N N . ILE A 1 141 ? -27.863 0.480 39.289 1.00 61.78 141 ILE A N 1
ATOM 1024 C CA . ILE A 1 141 ? -29.160 1.156 39.485 1.00 61.78 141 ILE A CA 1
ATOM 1025 C C . ILE A 1 141 ? -30.098 0.323 40.374 1.00 61.78 141 ILE A C 1
ATOM 1027 O O . ILE A 1 141 ? -30.683 0.849 41.313 1.00 61.78 141 ILE A O 1
ATOM 1031 N N . LYS A 1 142 ? -30.187 -0.997 40.151 1.00 64.88 142 LYS A N 1
ATOM 1032 C CA . LYS A 1 142 ? -31.006 -1.887 40.999 1.00 64.88 142 LYS A CA 1
ATOM 1033 C C . LYS A 1 142 ? -30.525 -1.962 42.450 1.00 64.88 142 LYS A C 1
ATOM 1035 O O . LYS A 1 142 ? -31.331 -2.192 43.346 1.00 64.88 142 LYS A O 1
ATOM 1040 N N . ASN A 1 143 ? -29.220 -1.819 42.679 1.00 63.06 143 ASN A N 1
ATOM 1041 C CA . ASN A 1 143 ? -28.660 -1.805 44.028 1.00 63.06 143 ASN A CA 1
ATOM 1042 C C . ASN A 1 143 ? -28.942 -0.474 44.734 1.00 63.06 143 ASN A C 1
ATOM 1044 O O . ASN A 1 143 ? -29.278 -0.489 45.913 1.00 63.06 143 ASN A O 1
ATOM 1048 N N . ASP A 1 144 ? -28.871 0.652 44.022 1.00 64.06 144 ASP A N 1
ATOM 1049 C CA . ASP A 1 144 ? -29.210 1.966 44.581 1.00 64.06 144 ASP A CA 1
ATOM 1050 C C . ASP A 1 144 ? -30.709 2.080 44.919 1.00 64.06 144 ASP A C 1
ATOM 1052 O O . ASP A 1 144 ? -31.055 2.579 45.991 1.00 64.06 144 ASP A O 1
ATOM 1056 N N . GLU A 1 145 ? -31.602 1.521 44.090 1.00 63.41 145 GLU A N 1
ATOM 1057 C CA . GLU A 1 145 ? -33.043 1.428 44.396 1.00 63.41 145 GLU A CA 1
ATOM 1058 C C . GLU A 1 145 ? -33.320 0.570 45.648 1.00 63.41 145 GLU A C 1
ATOM 1060 O O . GLU A 1 145 ? -34.149 0.928 46.487 1.00 63.41 145 GLU A O 1
ATOM 1065 N N . ALA A 1 146 ? -32.594 -0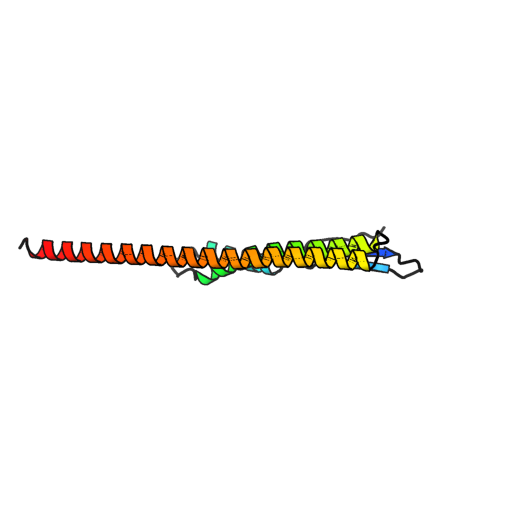.538 45.832 1.00 59.75 146 ALA A N 1
ATOM 1066 C CA . ALA A 1 146 ? -32.711 -1.374 47.029 1.00 59.75 146 ALA A CA 1
ATOM 1067 C C . ALA A 1 146 ? -32.194 -0.666 48.300 1.00 59.75 146 ALA A C 1
ATOM 1069 O O . ALA A 1 146 ? -32.748 -0.855 49.386 1.00 59.75 146 ALA A O 1
ATOM 1070 N N . VAL A 1 147 ? -31.163 0.177 48.173 1.00 61.94 147 VAL A N 1
ATOM 1071 C CA . VAL A 1 147 ? -30.621 0.995 49.272 1.00 61.94 147 VAL A CA 1
ATOM 1072 C C . VAL A 1 147 ? -31.594 2.106 49.680 1.00 61.94 147 VAL A C 1
ATOM 1074 O O . VAL A 1 147 ? -31.714 2.392 50.873 1.00 61.94 147 VAL A O 1
ATOM 1077 N N . GLU A 1 148 ? -32.326 2.713 48.742 1.00 64.56 148 GLU A N 1
ATOM 1078 C CA . GLU A 1 148 ? -33.403 3.657 49.076 1.00 64.56 148 GLU A CA 1
ATOM 1079 C C . GLU A 1 148 ? -34.581 2.979 49.786 1.00 64.56 148 GLU A C 1
ATOM 1081 O O . GLU A 1 148 ? -35.073 3.506 50.785 1.00 64.56 148 GLU A O 1
ATOM 1086 N N . MET A 1 149 ? -34.993 1.788 49.342 1.00 57.66 149 MET A N 1
ATOM 1087 C CA . MET A 1 149 ? -36.062 1.032 50.007 1.00 57.66 149 MET A CA 1
ATOM 1088 C C . MET A 1 149 ? -35.692 0.626 51.441 1.00 57.66 149 MET A C 1
ATOM 1090 O O . MET A 1 149 ? -36.539 0.683 52.329 1.00 57.66 149 MET A O 1
ATOM 1094 N N . LEU A 1 150 ? -34.428 0.278 51.699 1.00 52.06 150 LEU A N 1
ATOM 1095 C CA . LEU A 1 150 ? -33.938 -0.021 53.050 1.00 52.06 150 LEU A CA 1
ATOM 1096 C C . LEU A 1 150 ? -33.932 1.213 53.966 1.00 52.06 150 LEU A C 1
ATOM 1098 O O . LEU A 1 150 ? -34.287 1.101 55.135 1.00 52.06 150 LEU A O 1
ATOM 1102 N N . LYS A 1 151 ? -33.618 2.405 53.442 1.00 60.25 151 LYS A N 1
ATOM 1103 C CA . LYS A 1 151 ? -33.696 3.667 54.205 1.00 60.25 151 LYS A CA 1
ATOM 1104 C C . LYS A 1 151 ? -35.131 4.086 54.543 1.00 60.25 151 LYS A C 1
ATOM 1106 O O . LYS A 1 151 ? -35.326 4.843 55.489 1.00 60.25 151 LYS A O 1
ATOM 1111 N N . ALA A 1 152 ? -36.122 3.612 53.788 1.00 56.84 152 ALA A N 1
ATOM 1112 C CA . ALA A 1 152 ? -37.537 3.865 54.057 1.00 56.84 152 ALA A CA 1
ATOM 1113 C C . ALA A 1 152 ? -38.127 2.956 55.153 1.00 56.84 152 ALA A C 1
ATOM 1115 O O . ALA A 1 152 ? -39.184 3.275 55.687 1.00 56.84 152 ALA A O 1
ATOM 1116 N N . ILE A 1 153 ? -37.455 1.848 55.488 1.00 52.88 153 ILE A N 1
ATOM 1117 C CA . ILE A 1 153 ? -37.889 0.888 56.519 1.00 52.88 153 ILE A CA 1
ATOM 1118 C C . ILE A 1 153 ? -37.348 1.265 57.913 1.00 52.88 153 ILE A C 1
ATOM 1120 O O . ILE A 1 153 ? -37.901 0.833 58.918 1.00 52.88 153 ILE A O 1
ATOM 1124 N N . ASP A 1 154 ? -36.312 2.106 57.987 1.00 49.81 154 ASP A N 1
ATOM 1125 C CA . ASP A 1 154 ? -35.642 2.512 59.237 1.00 49.81 154 ASP A CA 1
ATOM 1126 C C . ASP A 1 154 ? -36.225 3.809 59.863 1.00 49.81 154 ASP A C 1
ATOM 1128 O O . ASP A 1 154 ? -35.539 4.544 60.577 1.00 49.81 154 ASP A O 1
ATOM 1132 N N . LYS A 1 155 ? -37.496 4.124 59.571 1.00 42.94 155 LYS A N 1
ATOM 1133 C CA . LYS A 1 155 ? -38.280 5.235 60.148 1.00 42.94 155 LYS A CA 1
ATOM 1134 C C . LYS A 1 155 ? -39.567 4.718 60.774 1.00 42.94 155 LYS A C 1
ATOM 1136 O O . LYS A 1 155 ? -39.961 5.300 61.808 1.00 42.94 155 LYS A O 1
#